Protein AF-A0A7W1KIV6-F1 (afdb_monomer_lite)

Sequence (97 aa):
MSKKPTLVQYEQKVAEITEALQRERADSANIRRRHEEQIGGLKNLVKANVVRDLLPVIDNFERSLKHIPKGLEKNDYVKGVQGVVQQFEKTLEQIGV

Radius of gyration: 31.58 Å; chains: 1; bounding box: 80×22×75 Å

Secondary structure (DSSP, 8-state):
-PPPPPHHHHHHHHHHHHHHHHHHHHHHHHHHHHHHHHHHHHHHHHHHHHHHHHHHHHHHHHHHHHT--TTTTT-HHHHHHHHHHHHHHHHHHHHT-

Structure (mmCIF, N/CA/C/O backbone):
data_AF-A0A7W1KIV6-F1
#
_entry.id   AF-A0A7W1KIV6-F1
#
loop_
_atom_site.group_PDB
_atom_site.id
_atom_site.type_symbol
_atom_site.label_atom_id
_atom_site.label_alt_id
_atom_site.label_comp_id
_atom_site.label_asym_id
_atom_site.label_entity_id
_atom_site.label_seq_id
_atom_site.pdbx_PDB_ins_code
_atom_site.Cartn_x
_atom_site.Cartn_y
_atom_site.Cartn_z
_atom_site.occupancy
_atom_site.B_iso_or_equiv
_atom_site.auth_seq_id
_atom_site.auth_comp_id
_atom_site.auth_asym_id
_atom_site.auth_atom_id
_atom_site.pdbx_PDB_model_num
ATOM 1 N N . MET A 1 1 ? -53.739 15.203 33.907 1.00 46.44 1 MET A N 1
ATOM 2 C CA . MET A 1 1 ? -52.364 15.614 34.267 1.00 46.44 1 MET A CA 1
ATOM 3 C C . MET A 1 1 ? -51.483 14.379 34.206 1.00 46.44 1 MET A C 1
ATOM 5 O O . MET A 1 1 ? -51.734 13.448 34.961 1.00 46.44 1 MET A O 1
ATOM 9 N N . SER A 1 2 ? -50.546 14.312 33.257 1.00 53.66 2 SER A N 1
ATOM 10 C CA . SER A 1 2 ? -49.642 13.160 33.136 1.00 53.66 2 SER A CA 1
ATOM 11 C C . SER A 1 2 ? -48.790 13.067 34.404 1.00 53.66 2 SER A C 1
ATOM 13 O O . SER A 1 2 ? -48.189 14.067 34.803 1.00 53.66 2 SER A O 1
ATOM 15 N N . LYS A 1 3 ? -48.812 11.917 35.091 1.00 64.12 3 LYS A N 1
ATOM 16 C CA . LYS A 1 3 ? -48.028 11.708 36.315 1.00 64.12 3 LYS A CA 1
ATOM 17 C C . LYS A 1 3 ? -46.555 11.920 35.966 1.00 64.12 3 LYS A C 1
ATOM 19 O O . LYS A 1 3 ? -46.023 11.217 35.110 1.00 64.12 3 LYS A O 1
ATOM 24 N N . LYS A 1 4 ? -45.920 12.915 36.595 1.00 66.06 4 LYS A N 1
ATOM 25 C CA . LYS A 1 4 ? -44.478 13.141 36.448 1.00 66.06 4 LYS A CA 1
ATOM 26 C C . LYS A 1 4 ? -43.750 11.861 36.885 1.00 66.06 4 LYS A C 1
ATOM 28 O O . LYS A 1 4 ? -44.139 11.307 37.917 1.00 66.06 4 LYS A O 1
ATOM 33 N N . PRO A 1 5 ? -42.759 11.383 36.117 1.00 71.44 5 PRO A N 1
ATOM 34 C CA . PRO A 1 5 ? -42.031 10.174 36.467 1.00 71.44 5 PRO A CA 1
ATOM 35 C C . PRO A 1 5 ? -41.409 10.300 37.859 1.00 71.44 5 PRO A C 1
ATOM 37 O O . PRO A 1 5 ? -40.985 11.386 38.263 1.00 71.44 5 PRO A O 1
ATOM 40 N N . THR A 1 6 ? -41.380 9.203 38.608 1.00 83.06 6 THR A N 1
ATOM 41 C CA . THR A 1 6 ? -40.739 9.164 39.928 1.00 83.06 6 THR A CA 1
ATOM 42 C C . THR A 1 6 ? -39.216 9.175 39.792 1.00 83.06 6 THR A C 1
ATOM 44 O O . THR A 1 6 ? -38.676 8.773 38.764 1.00 83.06 6 THR A O 1
ATOM 47 N N . LEU A 1 7 ? -38.503 9.617 40.835 1.00 84.12 7 LEU A N 1
ATOM 48 C CA . LEU A 1 7 ? -37.032 9.692 40.848 1.00 84.12 7 LEU A CA 1
ATOM 49 C C . LEU A 1 7 ? -36.380 8.359 40.422 1.00 84.12 7 LEU A C 1
ATOM 51 O O . LEU A 1 7 ? -35.494 8.341 39.577 1.00 84.12 7 LEU A O 1
ATOM 55 N N . VAL A 1 8 ? -36.937 7.246 40.904 1.00 88.12 8 VAL A N 1
ATOM 56 C CA . VAL A 1 8 ? -36.529 5.873 40.561 1.00 88.12 8 VAL A CA 1
ATOM 57 C C . VAL A 1 8 ? -36.655 5.576 39.060 1.00 88.12 8 VAL A C 1
ATOM 59 O O . VAL A 1 8 ? -35.792 4.919 38.486 1.00 88.12 8 VAL A O 1
ATOM 62 N N . GLN A 1 9 ? -37.697 6.080 38.390 1.00 88.06 9 GLN A N 1
ATOM 63 C CA . GLN A 1 9 ? -37.867 5.897 36.942 1.00 88.06 9 GLN A CA 1
ATOM 64 C C . GLN A 1 9 ? -36.825 6.688 36.145 1.00 88.06 9 GLN A C 1
ATOM 66 O O . GLN A 1 9 ? -36.394 6.245 35.082 1.00 88.06 9 GLN A O 1
ATOM 71 N N . TYR A 1 10 ? -36.405 7.852 36.647 1.00 88.94 10 TYR A N 1
ATOM 72 C CA . TYR A 1 10 ? -35.313 8.608 36.040 1.00 88.94 10 TYR A CA 1
ATOM 73 C C . TYR A 1 10 ? -33.966 7.910 36.233 1.00 88.94 10 TYR A C 1
ATOM 75 O O . TYR A 1 10 ? -33.209 7.813 35.272 1.00 88.94 10 TYR A O 1
ATOM 83 N N . GLU A 1 11 ? -33.686 7.375 37.422 1.00 90.88 11 GLU A N 1
ATOM 84 C CA . GLU A 1 11 ? -32.460 6.612 37.697 1.00 90.88 11 GLU A CA 1
ATOM 85 C C . GLU A 1 11 ? -32.357 5.356 36.825 1.00 90.88 11 GLU A C 1
ATOM 87 O O . GLU A 1 11 ? -31.312 5.118 36.220 1.00 90.88 11 GLU A O 1
ATOM 92 N N . GLN A 1 12 ? -33.454 4.605 36.670 1.00 93.12 12 GLN A N 1
ATOM 93 C CA . GLN A 1 12 ? -33.516 3.459 35.754 1.00 93.12 12 GLN A CA 1
ATOM 94 C C . GLN A 1 12 ? -33.226 3.871 34.311 1.00 93.12 12 GLN A C 1
ATOM 96 O O . GLN A 1 12 ? -32.400 3.257 33.642 1.00 93.12 12 GLN A O 1
ATOM 101 N N . LYS A 1 13 ? -33.839 4.962 33.842 1.00 92.00 13 LYS A N 1
ATOM 102 C CA . LYS A 1 13 ? -33.637 5.447 32.474 1.00 92.00 13 LYS A CA 1
ATOM 103 C C . LYS A 1 13 ? -32.211 5.946 32.234 1.00 92.00 13 LYS A C 1
ATOM 105 O O . LYS A 1 13 ? -31.665 5.758 31.151 1.00 92.00 13 LYS A O 1
ATOM 110 N N . VAL A 1 14 ? -31.590 6.564 33.239 1.00 93.81 14 VAL A N 1
ATOM 111 C CA . VAL A 1 14 ? -30.175 6.958 33.189 1.00 93.81 14 VAL A CA 1
ATOM 112 C C . VAL A 1 14 ? -29.274 5.726 33.145 1.00 93.81 14 VAL A C 1
ATOM 114 O O . VAL A 1 14 ? -28.326 5.716 32.360 1.00 93.81 14 VAL A O 1
ATOM 117 N N . ALA A 1 15 ? -29.572 4.683 33.922 1.00 94.31 15 ALA A N 1
ATOM 118 C CA . ALA A 1 15 ? -28.819 3.431 33.898 1.00 94.31 15 ALA A CA 1
ATOM 119 C C . ALA A 1 15 ? -28.906 2.741 32.525 1.00 94.31 15 ALA A C 1
ATOM 121 O O . ALA A 1 15 ? -27.869 2.425 31.945 1.00 94.31 15 ALA A O 1
ATOM 122 N N . GLU A 1 16 ? -30.110 2.611 31.957 1.00 95.44 16 GLU A N 1
ATOM 123 C CA . GLU A 1 16 ? -30.330 2.039 30.618 1.00 95.44 16 GLU A CA 1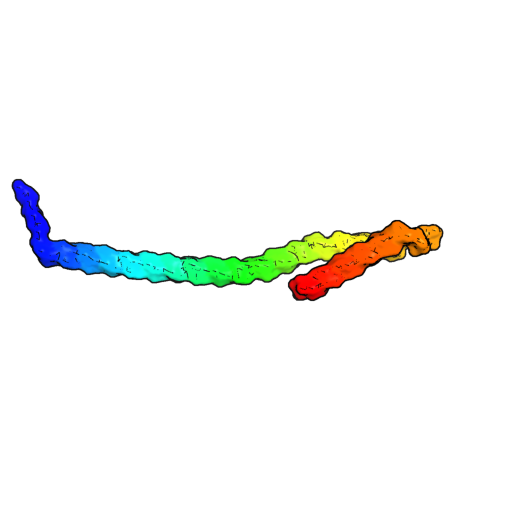
ATOM 124 C C . GLU A 1 16 ? -29.570 2.805 29.526 1.00 95.44 16 GLU A C 1
ATOM 126 O O . GLU A 1 16 ? -28.881 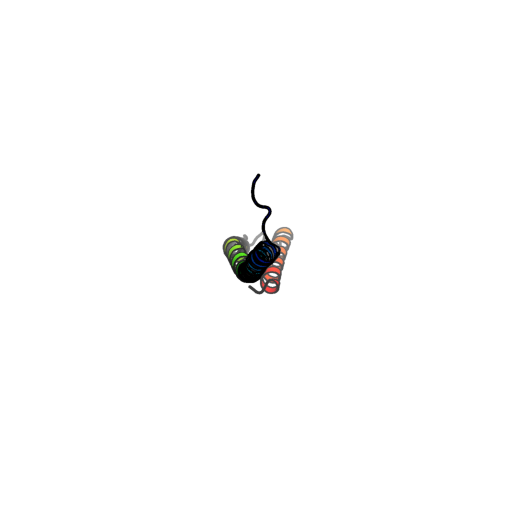2.209 28.697 1.00 95.44 16 GLU A O 1
ATOM 131 N N . ILE A 1 17 ? -29.649 4.142 29.534 1.00 95.38 17 ILE A N 1
ATOM 132 C CA . ILE A 1 17 ? -28.938 4.981 28.559 1.00 95.38 17 ILE A CA 1
ATOM 133 C C . ILE A 1 17 ? -27.422 4.872 28.750 1.00 95.38 17 ILE A C 1
ATOM 135 O O . ILE A 1 17 ? -26.677 4.858 27.771 1.00 95.38 17 ILE A O 1
ATOM 139 N N . THR A 1 18 ? -26.952 4.785 29.995 1.00 95.62 18 THR A N 1
ATOM 140 C C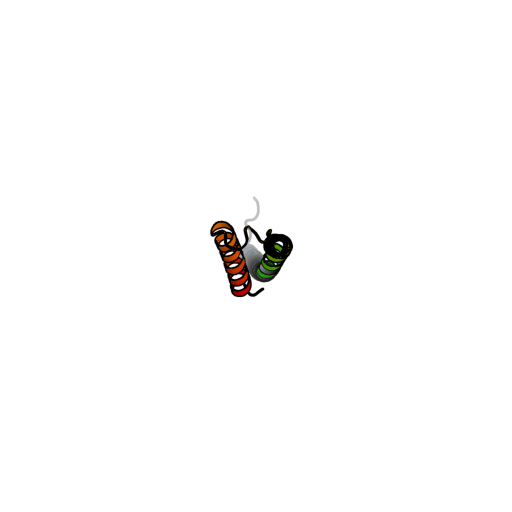A . THR A 1 18 ? -25.522 4.636 30.293 1.00 95.62 18 THR A CA 1
ATOM 141 C C . THR A 1 18 ? -24.997 3.302 29.775 1.00 95.62 18 THR A C 1
ATOM 143 O O . THR A 1 18 ? -23.941 3.278 29.144 1.00 95.62 18 THR A O 1
ATOM 146 N N . GLU A 1 19 ? -25.738 2.213 29.973 1.00 96.69 19 GLU A N 1
ATOM 147 C CA . GLU A 1 19 ? -25.370 0.895 29.455 1.00 96.69 19 GLU A CA 1
ATOM 148 C C . GLU A 1 19 ? -25.362 0.879 27.919 1.00 96.69 19 GLU A C 1
ATOM 150 O O . GLU A 1 19 ? -24.395 0.423 27.303 1.00 96.69 19 GLU A O 1
ATOM 155 N N . ALA A 1 20 ? -26.392 1.451 27.286 1.00 96.00 20 ALA A N 1
ATOM 156 C CA . ALA A 1 20 ? -26.455 1.580 25.833 1.00 96.00 20 ALA A CA 1
ATOM 157 C C . ALA A 1 20 ? -25.271 2.394 25.282 1.00 96.00 20 ALA A C 1
ATOM 159 O O . ALA A 1 20 ? -24.639 1.992 24.306 1.00 96.00 20 ALA A O 1
ATOM 160 N N . LEU A 1 21 ? -24.916 3.502 25.940 1.00 96.62 21 LEU A N 1
ATOM 161 C CA . LEU A 1 21 ? -23.782 4.338 25.549 1.00 96.62 21 LEU A CA 1
ATOM 162 C C . LEU A 1 21 ? -22.441 3.617 25.731 1.00 96.62 21 LEU A C 1
ATOM 164 O O . LEU A 1 21 ? -21.539 3.781 24.911 1.00 96.62 21 LEU A O 1
ATOM 168 N N . GLN A 1 22 ? -22.285 2.835 26.800 1.00 96.00 22 GLN A N 1
ATOM 169 C CA . GLN A 1 22 ? -21.085 2.025 27.014 1.00 96.00 22 GLN A CA 1
ATOM 170 C C . GLN A 1 22 ? -20.931 0.967 25.922 1.00 96.00 22 GLN A C 1
ATOM 172 O O . GLN A 1 22 ? -19.831 0.802 25.393 1.00 96.00 22 GLN A O 1
ATOM 177 N N . ARG A 1 23 ? -22.032 0.311 25.539 1.00 96.69 23 ARG A N 1
ATOM 178 C CA . ARG A 1 23 ? -22.051 -0.669 24.451 1.00 96.69 23 ARG A CA 1
ATOM 179 C C . ARG A 1 23 ? -21.682 -0.033 23.113 1.00 96.69 23 ARG A C 1
ATOM 181 O O . ARG A 1 23 ? -20.742 -0.487 22.473 1.00 96.69 23 ARG A O 1
ATOM 188 N N . GLU A 1 24 ? -22.312 1.086 22.765 1.00 96.56 24 GLU A N 1
ATOM 189 C CA . GLU A 1 24 ? -22.014 1.830 21.534 1.00 96.56 24 GLU A CA 1
ATOM 190 C C . GLU A 1 24 ? -20.542 2.271 21.470 1.00 96.56 24 GLU A C 1
ATOM 192 O O . GLU A 1 24 ? -19.880 2.167 20.437 1.00 96.56 24 GLU A O 1
ATOM 197 N N . ARG A 1 25 ? -19.979 2.730 22.595 1.00 96.00 25 ARG A N 1
ATOM 198 C CA . ARG A 1 25 ? -18.555 3.091 22.672 1.00 96.00 25 ARG A CA 1
ATOM 199 C C . ARG A 1 25 ? -17.645 1.886 22.457 1.00 96.00 25 ARG A C 1
ATOM 201 O O . ARG A 1 25 ? -16.638 2.020 21.760 1.00 96.00 25 ARG A O 1
ATOM 208 N N . ALA A 1 26 ? -17.982 0.737 23.039 1.00 96.69 26 ALA A N 1
ATOM 209 C CA . ALA A 1 26 ? -17.230 -0.497 22.846 1.00 96.69 26 ALA A CA 1
ATOM 210 C C . ALA A 1 26 ? -17.287 -0.959 21.381 1.00 96.69 26 ALA A C 1
ATOM 212 O O . ALA A 1 26 ? -16.251 -1.268 20.790 1.00 96.69 26 ALA A O 1
ATOM 213 N N . ASP A 1 27 ? -18.467 -0.917 20.764 1.00 96.62 27 ASP A N 1
ATOM 214 C CA . ASP A 1 27 ? -18.658 -1.274 19.358 1.00 96.62 27 ASP A CA 1
ATOM 215 C C . ASP A 1 27 ? -17.891 -0.327 18.429 1.00 96.62 27 ASP A C 1
ATOM 217 O O . ASP A 1 27 ? -17.181 -0.775 17.524 1.00 96.62 27 ASP A O 1
ATOM 221 N N . SER A 1 28 ? -17.920 0.979 18.705 1.00 96.62 28 SER A N 1
ATOM 222 C CA . SER A 1 28 ? -17.135 1.969 17.963 1.00 96.62 28 SER A CA 1
ATOM 223 C C . SER A 1 28 ? -15.628 1.707 18.063 1.00 96.62 28 SER A C 1
ATOM 225 O O . SER A 1 28 ? -14.922 1.742 17.051 1.00 96.62 28 SER A O 1
ATOM 227 N N . ALA A 1 29 ? -15.121 1.396 19.262 1.00 96.62 29 ALA A N 1
ATOM 228 C CA . ALA A 1 29 ? -13.714 1.056 19.465 1.00 96.62 29 ALA A CA 1
ATOM 229 C C . ALA A 1 29 ? -13.320 -0.221 18.702 1.00 96.62 29 ALA A C 1
ATOM 231 O O . ALA A 1 29 ? -12.277 -0.255 18.044 1.00 96.62 29 ALA A O 1
ATOM 232 N N . ASN A 1 30 ? -14.183 -1.240 18.712 1.00 96.94 30 ASN A N 1
ATOM 233 C CA . ASN A 1 30 ? -13.977 -2.479 17.964 1.00 96.94 30 ASN A CA 1
ATOM 234 C C . ASN A 1 30 ? -13.942 -2.247 16.449 1.00 96.94 30 ASN A C 1
ATOM 236 O O . ASN A 1 30 ? -13.081 -2.801 15.762 1.00 96.94 30 ASN A O 1
ATOM 240 N N . ILE A 1 31 ? -14.837 -1.407 15.922 1.00 96.38 31 ILE A N 1
ATOM 241 C CA . ILE A 1 31 ? -14.857 -1.044 14.500 1.00 96.38 31 ILE A CA 1
ATOM 242 C C . ILE A 1 31 ? -13.573 -0.310 14.112 1.00 96.38 31 ILE A C 1
ATOM 244 O O . ILE A 1 31 ? -12.980 -0.654 13.090 1.00 96.38 31 ILE A O 1
ATOM 248 N N . ARG A 1 32 ? -13.115 0.655 14.923 1.00 96.00 32 ARG A N 1
ATOM 249 C CA . ARG A 1 32 ? -11.856 1.377 14.669 1.00 96.00 32 ARG A CA 1
ATOM 250 C C . ARG A 1 32 ? -10.666 0.427 14.616 1.00 96.00 32 ARG A C 1
ATOM 252 O O . ARG A 1 32 ? -9.945 0.442 13.624 1.00 96.00 32 ARG A O 1
ATOM 259 N N . ARG A 1 33 ? -10.525 -0.459 15.610 1.00 95.44 33 ARG A N 1
ATOM 260 C CA . ARG A 1 33 ? -9.449 -1.463 15.640 1.00 95.44 33 ARG A CA 1
ATOM 261 C C . ARG A 1 33 ? -9.477 -2.359 14.400 1.00 95.44 33 ARG A C 1
ATOM 263 O O . ARG A 1 33 ? -8.462 -2.523 13.732 1.00 95.44 33 ARG A O 1
ATOM 270 N N . ARG A 1 34 ? -10.651 -2.898 14.048 1.00 95.00 34 ARG A N 1
ATOM 271 C CA . ARG A 1 34 ? -10.805 -3.751 12.857 1.00 95.00 34 ARG A CA 1
ATOM 272 C C . ARG A 1 34 ? -10.453 -3.000 11.572 1.00 95.00 34 ARG A C 1
ATOM 274 O O . ARG A 1 34 ? -9.840 -3.568 10.675 1.00 95.00 34 ARG A O 1
ATOM 281 N N . HIS A 1 35 ? -10.847 -1.735 11.473 1.00 93.81 35 HIS A N 1
ATOM 282 C CA . HIS A 1 35 ? -10.556 -0.904 10.312 1.00 93.81 35 HIS A CA 1
ATOM 283 C C . HIS A 1 35 ? -9.054 -0.605 10.182 1.00 93.81 35 HIS A C 1
ATOM 285 O O . HIS A 1 35 ? -8.504 -0.691 9.087 1.00 93.81 35 HIS A O 1
ATOM 291 N N . GLU A 1 36 ? -8.367 -0.322 11.290 1.00 92.00 36 GLU A N 1
ATOM 292 C CA . GLU A 1 36 ? -6.909 -0.149 11.311 1.00 92.00 36 GLU A CA 1
ATOM 293 C C . GLU A 1 36 ? -6.175 -1.422 10.867 1.00 92.00 36 GLU A C 1
ATOM 295 O O . GLU A 1 36 ? -5.264 -1.349 10.041 1.00 92.00 36 GLU A O 1
ATOM 300 N N . GLU A 1 37 ? -6.619 -2.594 11.331 1.00 90.81 37 GLU A N 1
ATOM 301 C CA . GLU A 1 37 ? -6.082 -3.895 10.909 1.00 90.81 37 GLU A CA 1
ATOM 302 C C . GLU A 1 37 ? -6.290 -4.144 9.406 1.00 90.81 37 GLU A C 1
ATOM 304 O O . GLU A 1 37 ? -5.359 -4.546 8.702 1.00 90.81 37 GLU A O 1
ATOM 309 N N . GLN A 1 38 ? -7.484 -3.843 8.886 1.00 89.69 38 GLN A N 1
ATOM 310 C CA . GLN A 1 38 ? -7.795 -3.963 7.458 1.00 89.69 38 GLN A CA 1
ATOM 311 C C . GLN A 1 38 ? -6.934 -3.030 6.598 1.00 89.69 38 GLN A C 1
ATOM 313 O O . GLN A 1 38 ? -6.397 -3.462 5.576 1.00 89.69 38 GLN A O 1
ATOM 318 N N . ILE A 1 39 ? -6.748 -1.774 7.018 1.00 89.12 39 ILE A N 1
ATOM 319 C CA . ILE A 1 39 ? -5.853 -0.826 6.338 1.00 89.12 39 ILE A CA 1
ATOM 320 C C . ILE A 1 39 ? -4.407 -1.326 6.377 1.00 89.12 39 ILE A C 1
ATOM 322 O O . ILE A 1 39 ? -3.700 -1.241 5.369 1.00 89.12 39 ILE A O 1
ATOM 326 N N . GLY A 1 40 ? -3.961 -1.857 7.519 1.00 86.00 40 GLY A N 1
ATOM 327 C CA . GLY A 1 40 ? -2.635 -2.450 7.670 1.00 86.00 40 GLY A CA 1
ATOM 328 C C . GLY A 1 40 ? -2.388 -3.570 6.658 1.00 86.00 40 GLY A C 1
ATOM 329 O O . GLY A 1 40 ? -1.373 -3.553 5.960 1.00 86.00 40 GLY A O 1
ATOM 330 N N . GLY A 1 41 ? -3.350 -4.487 6.511 1.00 84.25 41 GLY A N 1
ATOM 331 C CA . GLY A 1 41 ? -3.287 -5.573 5.529 1.00 84.25 41 GLY A CA 1
ATOM 332 C C . GLY A 1 41 ? -3.328 -5.089 4.074 1.00 84.25 41 GLY A C 1
ATOM 333 O O . GLY A 1 41 ? -2.561 -5.567 3.234 1.00 84.25 41 GLY A O 1
ATOM 334 N N . LEU A 1 42 ? -4.167 -4.093 3.775 1.00 87.88 42 LEU A N 1
ATOM 335 C CA . LEU A 1 42 ? -4.314 -3.532 2.428 1.00 87.88 42 LEU A CA 1
ATOM 336 C C . LEU A 1 42 ? -3.029 -2.886 1.910 1.00 87.88 42 LEU A C 1
ATOM 338 O O . LEU A 1 42 ? -2.723 -3.030 0.730 1.00 87.88 42 LEU A O 1
ATOM 342 N N . LYS A 1 43 ? -2.244 -2.216 2.763 1.00 83.12 43 LYS A N 1
ATOM 343 C CA . LYS A 1 43 ? -1.012 -1.531 2.330 1.00 83.12 43 LYS A CA 1
ATOM 344 C C . LYS A 1 43 ? -0.056 -2.454 1.575 1.00 83.12 43 LYS A C 1
ATOM 346 O O . LYS A 1 43 ? 0.494 -2.051 0.554 1.00 83.12 43 LYS A O 1
ATOM 351 N N . ASN A 1 44 ? 0.157 -3.674 2.061 1.00 81.25 44 ASN A N 1
ATOM 352 C CA . ASN A 1 44 ? 1.080 -4.613 1.420 1.00 81.25 44 ASN A CA 1
ATOM 353 C C . ASN A 1 44 ? 0.489 -5.214 0.144 1.00 81.25 44 ASN A C 1
ATOM 355 O O . ASN A 1 44 ? 1.193 -5.327 -0.855 1.00 81.25 44 ASN A O 1
ATOM 359 N N . LEU A 1 45 ? -0.809 -5.519 0.151 1.00 86.25 45 LEU A N 1
ATOM 360 C CA . LEU A 1 45 ? -1.501 -6.067 -1.011 1.00 86.25 45 LEU A CA 1
ATOM 361 C C . LEU A 1 45 ? -1.546 -5.057 -2.168 1.00 86.25 45 LEU A C 1
ATOM 363 O O . LEU A 1 45 ? -1.240 -5.404 -3.306 1.00 86.25 45 LEU A O 1
ATOM 367 N N . VAL A 1 46 ? -1.859 -3.793 -1.870 1.00 86.81 46 VAL A N 1
ATOM 368 C CA . VAL A 1 46 ? -1.870 -2.704 -2.857 1.00 86.81 46 VAL A CA 1
ATOM 369 C C . VAL A 1 46 ? -0.473 -2.483 -3.433 1.00 86.81 46 VAL A C 1
ATOM 371 O O . VAL A 1 46 ? -0.334 -2.433 -4.652 1.00 86.81 46 VAL A O 1
ATOM 374 N N . LYS A 1 47 ? 0.569 -2.426 -2.588 1.00 84.56 47 LYS A N 1
ATOM 375 C CA . LYS A 1 47 ? 1.964 -2.325 -3.053 1.00 84.56 47 LYS A CA 1
ATOM 376 C C . LYS A 1 47 ? 2.333 -3.475 -3.997 1.00 84.56 47 LYS A C 1
ATOM 378 O O . LYS A 1 47 ? 2.849 -3.223 -5.080 1.00 84.56 47 LYS A O 1
ATOM 383 N N . ALA A 1 48 ? 2.015 -4.716 -3.625 1.00 85.25 48 ALA A N 1
ATOM 384 C CA . ALA A 1 48 ? 2.311 -5.889 -4.446 1.00 85.25 48 ALA A CA 1
ATOM 385 C C . ALA A 1 48 ? 1.586 -5.864 -5.802 1.00 85.25 48 ALA A C 1
ATOM 387 O O . ALA A 1 48 ? 2.181 -6.214 -6.819 1.00 85.25 48 ALA A O 1
ATOM 388 N N . ASN A 1 49 ? 0.323 -5.429 -5.837 1.00 88.12 49 ASN A N 1
ATOM 389 C CA . ASN A 1 49 ? -0.429 -5.313 -7.087 1.00 88.12 49 ASN A CA 1
ATOM 390 C C . ASN A 1 49 ? 0.160 -4.242 -8.013 1.00 88.12 49 ASN A C 1
ATOM 392 O O . ASN A 1 49 ? 0.377 -4.521 -9.186 1.00 88.12 49 ASN A O 1
ATOM 396 N N . VAL A 1 50 ? 0.490 -3.060 -7.484 1.00 87.25 50 VAL A N 1
ATOM 397 C CA . VAL A 1 50 ? 1.106 -1.986 -8.283 1.00 87.25 50 VAL A CA 1
ATOM 398 C C . VAL A 1 50 ? 2.436 -2.441 -8.883 1.00 87.25 50 VAL A C 1
ATOM 400 O O . VAL A 1 50 ? 2.693 -2.198 -10.059 1.00 87.25 50 VAL A O 1
ATOM 403 N N . VAL A 1 51 ? 3.273 -3.137 -8.107 1.00 87.44 51 VAL A N 1
ATOM 404 C CA . VAL A 1 51 ? 4.546 -3.651 -8.629 1.00 87.44 51 VAL A CA 1
ATOM 405 C C . VAL A 1 51 ? 4.317 -4.737 -9.678 1.00 87.44 51 VAL A C 1
ATOM 407 O O . VAL A 1 51 ? 4.962 -4.703 -10.722 1.00 87.44 51 VAL A O 1
ATOM 410 N N . ARG A 1 52 ? 3.356 -5.646 -9.468 1.00 88.19 52 ARG A N 1
ATOM 411 C CA . ARG A 1 52 ? 2.992 -6.668 -10.462 1.00 88.19 52 ARG A CA 1
ATOM 412 C C . ARG A 1 52 ? 2.608 -6.052 -11.808 1.00 88.19 52 ARG A C 1
ATOM 414 O O . ARG A 1 52 ? 3.036 -6.566 -12.836 1.00 88.19 52 ARG A O 1
ATOM 421 N N . ASP A 1 53 ? 1.848 -4.963 -11.799 1.00 88.75 53 ASP A N 1
ATOM 422 C CA . ASP A 1 53 ? 1.418 -4.287 -13.026 1.00 88.75 53 ASP A CA 1
ATOM 423 C C . ASP A 1 53 ? 2.576 -3.546 -13.723 1.00 88.75 53 ASP A C 1
ATOM 425 O O . ASP A 1 53 ? 2.569 -3.388 -14.945 1.00 88.75 53 ASP A O 1
ATOM 429 N N . LEU A 1 54 ? 3.603 -3.131 -12.970 1.00 87.12 54 LEU A N 1
ATOM 430 C CA . LEU A 1 54 ? 4.799 -2.459 -13.495 1.00 87.12 54 LEU A CA 1
ATOM 431 C C . LEU A 1 54 ? 5.885 -3.423 -14.003 1.00 87.12 54 LEU A C 1
ATOM 433 O O . LEU A 1 54 ? 6.629 -3.059 -14.914 1.00 87.12 54 LEU A O 1
ATOM 437 N N . LEU A 1 55 ? 5.968 -4.650 -13.477 1.00 87.12 55 LEU A N 1
ATOM 438 C CA . LEU A 1 55 ? 6.928 -5.672 -13.923 1.00 87.12 55 LEU A CA 1
ATOM 439 C C . LEU A 1 55 ? 6.966 -5.896 -15.451 1.00 87.12 55 LEU A C 1
ATOM 441 O O . LEU A 1 55 ? 8.061 -5.849 -16.013 1.00 87.12 55 LEU A O 1
ATOM 445 N N . PRO A 1 56 ? 5.838 -6.092 -16.168 1.00 89.69 56 PRO A N 1
ATOM 446 C CA . PRO A 1 56 ? 5.882 -6.311 -17.617 1.00 89.69 56 PRO A CA 1
ATOM 447 C C . PRO A 1 56 ? 6.392 -5.089 -18.391 1.00 89.69 56 PRO A C 1
ATOM 449 O O . PRO A 1 56 ? 6.918 -5.225 -19.494 1.00 89.69 56 PRO A O 1
ATOM 452 N N . VAL A 1 57 ? 6.245 -3.881 -17.841 1.00 88.00 57 VAL A N 1
ATOM 453 C CA . VAL A 1 57 ? 6.778 -2.664 -18.462 1.00 88.00 57 VAL A CA 1
ATOM 454 C C . VAL A 1 57 ? 8.306 -2.691 -18.421 1.00 88.00 57 VAL A C 1
ATOM 456 O O . VAL A 1 57 ? 8.943 -2.433 -19.441 1.00 88.00 57 VAL A O 1
ATOM 459 N N . ILE A 1 58 ? 8.890 -3.074 -17.284 1.00 85.25 58 ILE A N 1
ATOM 460 C CA . ILE A 1 58 ? 10.345 -3.219 -17.138 1.00 85.25 58 ILE A CA 1
ATOM 461 C C . ILE A 1 58 ? 10.898 -4.349 -17.993 1.00 85.25 58 ILE A C 1
ATOM 463 O O . ILE A 1 58 ? 11.876 -4.127 -18.702 1.00 85.25 58 ILE A O 1
ATOM 467 N N . ASP A 1 59 ? 10.232 -5.501 -18.033 1.00 87.81 59 ASP A N 1
ATOM 468 C CA . ASP A 1 59 ? 10.642 -6.614 -18.896 1.00 87.81 59 ASP A CA 1
ATOM 469 C C . ASP A 1 59 ? 10.690 -6.193 -20.381 1.00 87.81 59 ASP A C 1
ATOM 471 O O . ASP A 1 59 ? 11.645 -6.477 -21.110 1.00 87.81 59 ASP A O 1
ATOM 475 N N . ASN A 1 60 ? 9.711 -5.400 -20.830 1.00 88.19 60 ASN A N 1
ATOM 476 C CA . ASN A 1 60 ? 9.720 -4.829 -22.177 1.00 88.19 60 ASN A CA 1
ATOM 477 C C . ASN A 1 60 ? 10.862 -3.822 -22.398 1.00 88.19 60 ASN A C 1
ATOM 479 O O . ASN A 1 60 ? 11.443 -3.794 -23.490 1.00 88.19 60 ASN A O 1
ATOM 483 N N . PHE A 1 61 ? 11.201 -3.004 -21.398 1.00 86.25 61 PHE A N 1
ATOM 484 C CA . PHE A 1 61 ? 12.352 -2.100 -21.472 1.00 86.25 61 PHE A CA 1
ATOM 485 C C . PHE A 1 61 ? 13.669 -2.872 -21.566 1.00 86.25 61 PHE A C 1
ATOM 487 O O . PHE A 1 61 ? 14.469 -2.593 -22.460 1.00 86.25 61 PHE A O 1
ATOM 494 N N . GLU A 1 62 ? 13.875 -3.886 -20.727 1.00 85.00 62 GLU A N 1
ATOM 495 C CA . GLU A 1 62 ? 15.044 -4.763 -20.806 1.00 85.00 62 GLU A CA 1
ATOM 496 C C . GLU A 1 62 ? 15.152 -5.452 -22.166 1.00 85.00 62 GLU A C 1
ATOM 498 O O . GLU A 1 62 ? 16.222 -5.485 -22.777 1.00 85.00 62 GLU A O 1
ATOM 503 N N . ARG A 1 63 ? 14.040 -5.9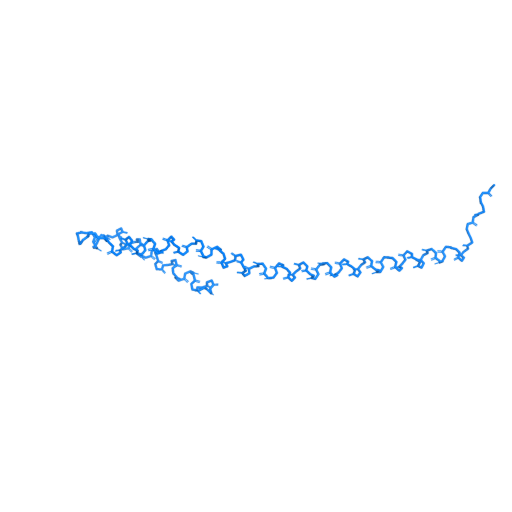98 -22.667 1.00 87.25 63 ARG A N 1
ATOM 504 C CA . ARG A 1 63 ? 13.981 -6.629 -23.986 1.00 87.25 63 ARG A CA 1
ATOM 505 C C . ARG A 1 63 ? 14.339 -5.635 -25.089 1.00 87.25 63 ARG A C 1
ATOM 507 O O . ARG A 1 63 ? 15.107 -5.972 -25.986 1.00 87.25 63 ARG A O 1
ATOM 514 N N . SER A 1 64 ? 13.844 -4.404 -25.007 1.00 85.94 64 SER A N 1
ATOM 515 C CA . SER A 1 64 ? 14.173 -3.344 -25.967 1.00 85.94 64 SER A CA 1
ATOM 516 C C . SER A 1 64 ? 15.661 -2.988 -25.929 1.00 85.94 64 SER A C 1
ATOM 518 O O . SER A 1 64 ? 16.276 -2.850 -26.985 1.00 85.94 64 SER A O 1
ATOM 520 N N . LEU A 1 65 ? 16.263 -2.923 -24.736 1.00 83.19 65 LEU A N 1
ATOM 521 C CA . LEU A 1 65 ? 17.701 -2.700 -24.558 1.00 83.19 65 LEU A CA 1
ATOM 522 C C . LEU A 1 65 ? 18.552 -3.863 -25.103 1.00 83.19 65 LEU A C 1
ATOM 524 O O . LEU A 1 65 ? 19.607 -3.629 -25.689 1.00 83.19 65 LEU A O 1
ATOM 528 N N . LYS A 1 66 ? 18.088 -5.112 -24.973 1.00 83.62 66 LYS A N 1
ATOM 529 C CA . LYS A 1 66 ? 18.758 -6.308 -25.525 1.00 83.62 66 LYS A CA 1
ATOM 530 C C . LYS A 1 66 ? 18.726 -6.362 -27.061 1.00 83.62 66 LYS A C 1
ATOM 532 O O . LYS A 1 66 ? 19.585 -7.002 -27.661 1.00 83.62 66 LYS A O 1
ATOM 537 N N . HIS A 1 67 ? 17.762 -5.702 -27.704 1.00 85.06 67 HIS A N 1
ATOM 538 C CA . HIS A 1 67 ? 17.589 -5.692 -29.164 1.00 85.06 67 HIS A CA 1
ATOM 539 C C . HIS A 1 67 ? 18.105 -4.419 -29.849 1.00 85.06 67 HIS A C 1
ATOM 541 O O . HIS A 1 67 ? 17.730 -4.127 -30.988 1.00 85.06 67 HIS A O 1
ATOM 547 N N . ILE A 1 68 ? 18.977 -3.656 -29.188 1.00 82.38 68 ILE A N 1
ATOM 548 C CA . ILE A 1 68 ? 19.560 -2.452 -29.780 1.00 82.38 68 ILE A CA 1
ATOM 549 C C . ILE A 1 68 ? 20.464 -2.835 -30.963 1.00 82.38 68 ILE A C 1
ATOM 551 O O . ILE A 1 68 ? 21.316 -3.715 -30.833 1.00 82.38 68 ILE A O 1
ATOM 555 N N . PRO A 1 69 ? 20.320 -2.185 -32.134 1.00 84.31 69 PRO A N 1
ATOM 556 C CA . PRO A 1 69 ? 21.221 -2.408 -33.257 1.00 84.31 69 PRO A CA 1
ATOM 557 C C . PRO A 1 69 ? 22.672 -2.092 -32.873 1.00 84.31 69 PRO A C 1
ATOM 559 O O . PRO A 1 69 ? 22.938 -1.036 -32.301 1.00 84.31 69 PRO A O 1
ATOM 562 N N . LYS A 1 70 ? 23.630 -2.939 -33.276 1.00 74.81 70 LYS A N 1
ATOM 563 C CA . LYS A 1 70 ? 25.067 -2.802 -32.941 1.00 74.81 70 LYS A CA 1
ATOM 564 C C . LYS A 1 70 ? 25.676 -1.422 -33.242 1.00 74.81 70 LYS A C 1
ATOM 566 O O . LYS A 1 70 ? 26.635 -1.012 -32.598 1.00 74.81 70 LYS A O 1
ATOM 571 N N . GLY A 1 71 ? 25.121 -0.681 -34.207 1.00 77.62 71 GLY A N 1
ATOM 572 C CA . GLY A 1 71 ? 25.551 0.685 -34.538 1.00 77.62 71 GLY A CA 1
ATOM 573 C C . GLY A 1 71 ? 25.127 1.765 -33.531 1.00 77.62 71 GLY A C 1
ATOM 574 O O . GLY A 1 71 ? 25.664 2.867 -33.566 1.00 77.62 71 GLY A O 1
ATOM 575 N N . LEU A 1 72 ? 24.184 1.465 -32.633 1.00 76.00 72 LEU A N 1
ATOM 576 C CA . LEU A 1 72 ? 23.608 2.394 -31.654 1.00 76.00 72 LEU A CA 1
ATOM 577 C C . LEU A 1 72 ? 23.960 2.042 -30.201 1.00 76.00 72 LEU A C 1
ATOM 579 O O . LEU A 1 72 ? 23.667 2.833 -29.311 1.00 76.00 72 LEU A O 1
ATOM 583 N N . GLU A 1 73 ? 24.637 0.919 -29.944 1.00 69.75 73 GLU A N 1
ATOM 584 C CA . GLU A 1 73 ? 25.010 0.470 -28.588 1.00 69.75 73 GLU A CA 1
ATOM 585 C C . GLU A 1 73 ? 25.843 1.498 -27.806 1.00 69.75 73 GLU A C 1
ATOM 587 O O . GLU A 1 73 ? 25.750 1.586 -26.585 1.00 69.75 73 GLU A O 1
ATOM 592 N N . LYS A 1 74 ? 26.658 2.304 -28.499 1.00 75.00 74 LYS A N 1
ATOM 593 C CA . LYS A 1 74 ? 27.493 3.343 -27.872 1.00 75.00 74 LYS A CA 1
ATOM 594 C C . LYS A 1 74 ? 26.824 4.716 -27.797 1.00 75.00 74 LYS A C 1
ATOM 596 O O . LYS A 1 74 ? 27.466 5.651 -27.324 1.00 75.00 74 LYS A O 1
ATOM 601 N N . ASN A 1 75 ? 25.581 4.845 -28.259 1.00 85.00 75 ASN A N 1
ATOM 602 C CA . ASN A 1 75 ? 24.855 6.109 -28.235 1.00 85.00 75 ASN A CA 1
ATOM 603 C C . ASN A 1 75 ? 24.577 6.526 -26.780 1.00 85.00 75 ASN A C 1
ATOM 605 O O . ASN A 1 75 ? 24.090 5.731 -25.976 1.00 85.00 75 ASN A O 1
ATOM 609 N N . ASP A 1 76 ? 24.870 7.777 -26.437 1.00 84.12 76 ASP A N 1
ATOM 610 C CA . ASP A 1 76 ? 24.677 8.286 -25.077 1.00 84.12 76 ASP A CA 1
ATOM 611 C C . ASP A 1 76 ? 23.200 8.287 -24.651 1.00 84.12 76 ASP A C 1
ATOM 613 O O . ASP A 1 76 ? 22.901 8.099 -23.473 1.00 84.12 76 ASP A O 1
ATOM 617 N N . TYR A 1 77 ? 22.266 8.375 -25.605 1.00 81.38 77 TYR A N 1
ATOM 618 C CA . TYR A 1 77 ? 20.837 8.192 -25.348 1.00 81.38 77 TYR A CA 1
ATOM 619 C C . TYR A 1 77 ? 20.522 6.777 -24.841 1.00 81.38 77 TYR A C 1
ATOM 621 O O . TYR A 1 77 ? 19.805 6.615 -23.856 1.00 81.38 77 TYR A O 1
ATOM 629 N N . VAL A 1 78 ? 21.108 5.749 -25.467 1.00 84.19 78 VAL A N 1
ATOM 630 C CA . VAL A 1 78 ? 20.929 4.341 -25.072 1.00 84.19 78 VAL A CA 1
ATOM 631 C C . VAL A 1 78 ? 21.460 4.100 -23.661 1.00 84.19 78 VAL A C 1
ATOM 633 O O . VAL A 1 78 ? 20.772 3.490 -22.843 1.00 84.19 78 VAL A O 1
ATOM 636 N N . LYS A 1 79 ? 22.641 4.642 -23.343 1.00 83.56 79 LYS A N 1
ATOM 637 C CA . LYS A 1 79 ? 23.204 4.579 -21.986 1.00 83.56 79 LYS A CA 1
ATOM 638 C C . LYS A 1 79 ? 22.316 5.284 -20.959 1.00 83.56 79 LYS A C 1
ATOM 640 O O . LYS A 1 79 ? 22.151 4.779 -19.853 1.00 83.56 79 LYS A O 1
ATOM 645 N N . GLY A 1 80 ? 21.728 6.427 -21.323 1.00 84.44 80 GLY A N 1
ATOM 646 C CA . GLY A 1 80 ? 20.783 7.151 -20.472 1.00 84.44 80 GLY A CA 1
ATOM 647 C C . GLY A 1 80 ? 19.546 6.316 -20.139 1.00 84.44 80 GLY A C 1
ATOM 648 O O . GLY A 1 80 ? 19.195 6.180 -18.969 1.00 84.44 80 GLY A O 1
ATOM 649 N N . VAL A 1 81 ? 18.936 5.684 -21.147 1.00 85.31 81 VAL A N 1
ATOM 650 C CA . VAL A 1 81 ? 17.786 4.782 -20.952 1.00 85.31 81 VAL A CA 1
ATOM 651 C C . VAL A 1 81 ? 18.166 3.582 -20.081 1.00 85.31 81 VAL A C 1
ATOM 653 O O . VAL A 1 81 ? 17.423 3.221 -19.172 1.00 85.31 81 VAL A O 1
ATOM 656 N N . GLN A 1 82 ? 19.347 3.001 -20.294 1.00 85.31 82 GLN A N 1
ATOM 657 C CA . GLN A 1 82 ? 19.853 1.893 -19.484 1.00 85.31 82 GLN A CA 1
ATOM 658 C C . GLN A 1 82 ? 20.048 2.290 -18.009 1.00 85.31 82 GLN A C 1
ATOM 660 O O . GLN A 1 82 ? 19.721 1.516 -17.112 1.00 85.31 82 GLN A O 1
ATOM 665 N N . GLY A 1 83 ? 2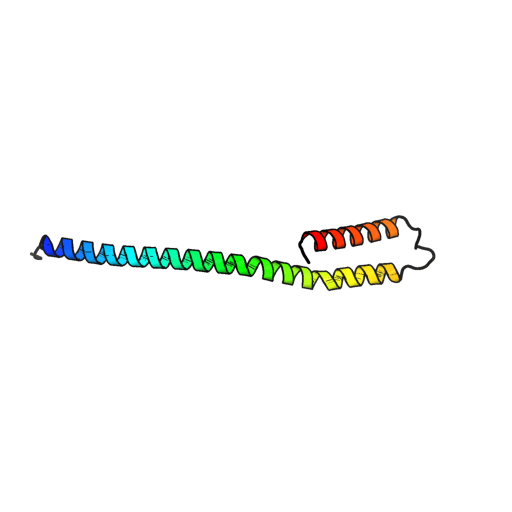0.501 3.521 -17.749 1.00 87.75 83 GLY A N 1
ATOM 666 C CA . GLY A 1 83 ? 20.593 4.078 -16.398 1.00 87.75 83 GLY A CA 1
ATOM 667 C C . GLY A 1 83 ? 19.232 4.258 -15.717 1.00 87.75 83 GLY A C 1
ATOM 668 O O . GLY A 1 83 ? 19.110 3.979 -14.526 1.00 87.75 83 GLY A O 1
ATOM 669 N N . VAL A 1 84 ? 18.197 4.660 -16.463 1.00 87.19 84 VAL A N 1
ATOM 670 C CA . VAL A 1 84 ? 16.823 4.776 -15.935 1.00 87.19 84 VAL A CA 1
ATOM 671 C C . VAL A 1 84 ? 16.269 3.408 -15.534 1.00 87.19 84 VAL A C 1
ATOM 673 O O . VAL A 1 84 ? 15.677 3.291 -14.463 1.00 87.19 84 VAL A O 1
ATOM 676 N N . VAL A 1 85 ? 16.500 2.366 -16.341 1.00 87.31 85 VAL A N 1
ATOM 677 C CA . VAL A 1 85 ? 16.078 0.992 -16.009 1.00 87.31 85 VAL A CA 1
ATOM 678 C C . VAL A 1 85 ? 16.775 0.498 -14.738 1.00 87.31 85 VAL A C 1
ATOM 680 O O . VAL A 1 85 ? 16.104 0.050 -13.815 1.00 87.31 85 VAL A O 1
ATOM 683 N N . GLN A 1 86 ? 18.091 0.694 -14.616 1.00 87.75 86 GLN A N 1
ATOM 684 C CA . GLN A 1 86 ? 18.830 0.331 -13.397 1.00 87.75 86 GLN A CA 1
ATOM 685 C C . GLN A 1 86 ? 18.368 1.109 -12.158 1.00 87.75 86 GLN A C 1
ATOM 687 O O . GLN A 1 86 ? 18.345 0.580 -11.047 1.00 87.75 86 GLN A O 1
ATOM 692 N N . GLN A 1 87 ? 18.025 2.390 -12.313 1.00 88.94 87 GLN A N 1
ATOM 693 C CA . GLN A 1 87 ? 17.466 3.174 -11.214 1.00 88.94 87 GLN A CA 1
ATOM 694 C C . GLN A 1 87 ? 16.091 2.642 -10.799 1.00 88.94 87 GLN A C 1
ATOM 696 O O . GLN A 1 87 ? 15.780 2.608 -9.606 1.00 88.94 87 GLN A O 1
ATOM 701 N N . PHE A 1 88 ? 15.281 2.212 -11.764 1.00 87.31 88 PHE A N 1
ATOM 702 C CA . PHE A 1 88 ? 13.985 1.608 -11.494 1.00 87.31 88 PHE A CA 1
ATOM 703 C C . PHE A 1 88 ? 14.121 0.289 -10.725 1.00 87.31 88 PHE A C 1
ATOM 705 O O . PHE A 1 88 ? 13.457 0.129 -9.704 1.00 87.31 88 PHE A O 1
ATOM 712 N N . GLU A 1 89 ? 15.024 -0.604 -11.141 1.00 84.81 89 GLU A N 1
ATOM 713 C CA . GLU A 1 89 ? 15.336 -1.855 -10.427 1.00 84.81 89 GLU A CA 1
ATOM 714 C C . GLU A 1 89 ? 15.730 -1.586 -8.970 1.00 84.81 89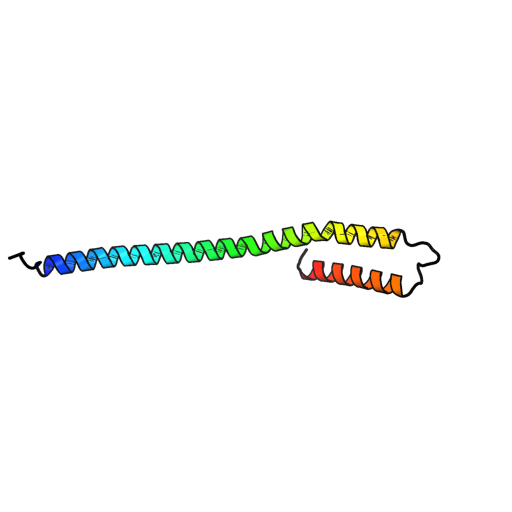 GLU A C 1
ATOM 716 O O . GLU A 1 89 ? 15.112 -2.117 -8.050 1.00 84.81 89 GLU A O 1
ATOM 721 N N . LYS A 1 90 ? 16.665 -0.656 -8.736 1.00 88.38 90 LYS A N 1
ATOM 722 C CA . LYS A 1 90 ? 17.052 -0.243 -7.374 1.00 88.38 90 LYS A CA 1
ATOM 723 C C . LYS A 1 90 ? 15.883 0.306 -6.561 1.00 88.38 90 LYS A C 1
ATOM 725 O O . LYS A 1 90 ? 15.836 0.136 -5.346 1.00 88.38 90 LYS A O 1
ATOM 730 N N . THR A 1 91 ? 14.954 1.003 -7.211 1.00 86.94 91 THR A N 1
ATOM 731 C CA . THR A 1 91 ? 13.766 1.546 -6.542 1.00 86.94 91 THR A CA 1
ATOM 732 C C . THR A 1 91 ? 12.818 0.420 -6.127 1.00 86.94 91 THR A C 1
ATOM 734 O O . THR A 1 91 ? 12.272 0.471 -5.028 1.00 86.94 91 THR A O 1
ATOM 737 N N . LEU A 1 92 ? 12.655 -0.617 -6.956 1.00 83.31 92 LEU A N 1
ATOM 738 C CA . LEU A 1 92 ? 11.888 -1.814 -6.597 1.00 83.31 92 LEU A CA 1
ATOM 739 C C . LEU A 1 92 ? 12.521 -2.566 -5.418 1.00 83.31 92 LEU A C 1
ATOM 741 O O . LEU A 1 92 ? 11.814 -2.854 -4.451 1.00 83.31 92 LEU A O 1
ATOM 745 N N . GLU A 1 93 ? 13.842 -2.772 -5.443 1.00 83.81 93 GLU A N 1
ATOM 746 C CA . GLU A 1 93 ? 14.581 -3.402 -4.337 1.00 83.81 93 GLU A CA 1
ATOM 747 C C . GLU A 1 93 ? 14.390 -2.631 -3.018 1.00 83.81 93 GLU A C 1
ATOM 749 O O . GLU A 1 93 ? 14.152 -3.221 -1.963 1.00 83.81 93 GLU A O 1
ATOM 754 N N . GLN A 1 94 ? 14.430 -1.293 -3.059 1.00 84.75 94 GLN A N 1
ATOM 755 C CA . GLN A 1 94 ? 14.190 -0.439 -1.886 1.00 84.75 94 GLN A CA 1
ATOM 756 C C . GLN A 1 94 ? 12.753 -0.524 -1.353 1.00 84.75 94 GLN A C 1
ATOM 758 O O . GLN A 1 94 ? 12.530 -0.360 -0.152 1.00 84.75 94 GLN A O 1
ATOM 763 N N . ILE A 1 95 ? 11.775 -0.772 -2.228 1.00 80.25 95 ILE A N 1
ATOM 764 C CA . ILE A 1 95 ? 10.369 -0.987 -1.851 1.00 80.25 95 ILE A CA 1
ATOM 765 C C . ILE A 1 95 ? 10.173 -2.384 -1.221 1.00 80.25 95 ILE A C 1
ATOM 767 O O . ILE A 1 95 ? 9.140 -2.631 -0.588 1.00 80.25 95 ILE A O 1
ATOM 771 N N . GLY A 1 96 ? 11.186 -3.255 -1.298 1.00 73.44 96 GLY A N 1
ATOM 772 C CA . GLY A 1 96 ? 11.196 -4.589 -0.704 1.00 73.44 96 GLY A CA 1
ATOM 773 C C . GLY A 1 96 ? 10.505 -5.636 -1.573 1.00 73.44 96 GLY A C 1
ATOM 774 O O . GLY A 1 96 ? 9.920 -6.574 -1.026 1.00 73.44 96 GLY A O 1
ATOM 775 N N . VAL A 1 97 ? 10.522 -5.436 -2.896 1.00 64.94 97 VAL A N 1
ATOM 776 C CA . VAL A 1 97 ? 10.131 -6.448 -3.888 1.00 64.94 97 VAL A CA 1
ATOM 777 C C . VAL A 1 97 ? 11.368 -7.096 -4.481 1.00 64.94 97 VAL A C 1
ATOM 779 O O . VAL A 1 97 ? 12.356 -6.362 -4.695 1.00 64.94 97 VAL A O 1
#

Foldseek 3Di:
DPPDDDPVVVVVVVVVVVVVVVVVVVVVVVVVVVVVVVVVVVVVVVVVVVVVVCVVVLVVLVVVLVPDDPVCVPPVVSVVSVVVSVVVVVVVVVVVD

pLDDT: mean 86.24, std 8.85, range [46.44, 96.94]